Protein AF-A0A072VG38-F1 (afdb_monomer)

Structure (mmCIF, N/CA/C/O backbone):
data_AF-A0A072VG38-F1
#
_entry.id   AF-A0A072VG38-F1
#
loop_
_atom_site.group_PDB
_atom_site.id
_atom_site.type_symbol
_atom_site.label_atom_id
_atom_site.label_alt_id
_atom_site.label_comp_id
_atom_site.label_asym_id
_atom_site.label_entity_id
_atom_site.label_seq_id
_atom_site.pdbx_PDB_ins_code
_atom_site.Cartn_x
_atom_site.Cartn_y
_atom_site.Cartn_z
_atom_site.occupancy
_atom_site.B_iso_or_equiv
_atom_site.auth_seq_id
_atom_site.auth_comp_id
_atom_site.auth_asym_id
_atom_site.auth_atom_id
_atom_site.pdbx_PDB_model_num
ATOM 1 N N . MET A 1 1 ? 24.647 2.168 -25.807 1.00 66.12 1 MET A N 1
ATOM 2 C CA . MET A 1 1 ? 24.212 1.710 -24.470 1.00 66.12 1 MET A CA 1
ATOM 3 C C . MET A 1 1 ? 23.224 2.689 -23.849 1.00 66.12 1 MET A C 1
ATOM 5 O O . MET A 1 1 ? 22.269 2.229 -23.239 1.00 66.12 1 MET A O 1
ATOM 9 N N . GLU A 1 2 ? 23.383 4.004 -24.070 1.00 79.75 2 GLU A N 1
ATOM 10 C CA . GLU A 1 2 ? 22.509 4.980 -23.417 1.00 79.75 2 GLU A CA 1
ATOM 11 C C . GLU A 1 2 ? 21.037 4.957 -23.873 1.00 79.75 2 GLU A C 1
ATOM 13 O O . GLU A 1 2 ? 20.090 4.918 -23.098 1.00 79.75 2 GLU A O 1
ATOM 18 N N . HIS A 1 3 ? 20.833 4.827 -25.175 1.00 85.62 3 HIS A N 1
ATOM 19 C CA . HIS A 1 3 ? 19.490 4.810 -25.740 1.00 85.62 3 HIS A CA 1
ATOM 20 C C . HIS A 1 3 ? 18.626 3.611 -25.282 1.00 85.62 3 HIS A C 1
ATOM 22 O O . HIS A 1 3 ? 17.400 3.693 -25.286 1.00 85.62 3 HIS A O 1
ATOM 28 N N . LEU A 1 4 ? 19.244 2.488 -24.887 1.00 87.62 4 LEU A N 1
ATOM 29 C CA . LEU A 1 4 ? 18.532 1.274 -24.461 1.00 87.62 4 LEU A CA 1
ATOM 30 C C . LEU A 1 4 ? 18.032 1.372 -23.016 1.00 87.62 4 LEU A C 1
ATOM 32 O O . LEU A 1 4 ? 16.945 0.885 -22.719 1.00 87.62 4 LEU A O 1
ATOM 36 N N . TRP A 1 5 ? 18.791 2.008 -22.117 1.00 83.94 5 TRP A N 1
ATOM 37 C CA . TRP A 1 5 ? 18.317 2.207 -20.744 1.00 83.94 5 TRP A CA 1
ATOM 38 C C . TRP A 1 5 ? 17.182 3.232 -20.699 1.00 83.94 5 TRP A C 1
ATOM 40 O O . TRP A 1 5 ? 16.216 3.017 -19.973 1.00 83.94 5 TRP A O 1
ATOM 50 N N . GLU A 1 6 ? 17.259 4.273 -21.534 1.00 88.50 6 GLU A N 1
ATOM 51 C CA .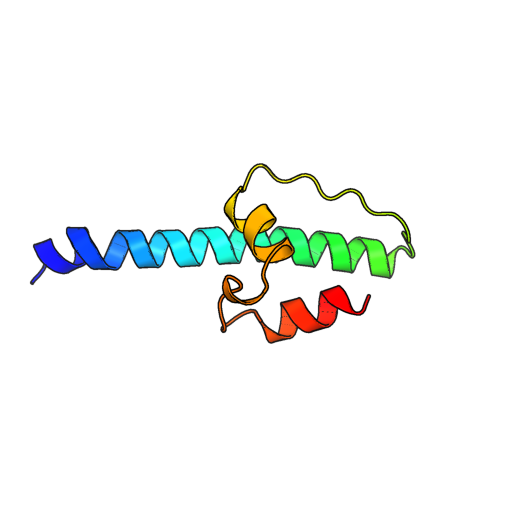 GLU A 1 6 ? 16.193 5.262 -21.730 1.00 88.50 6 GLU A CA 1
ATOM 52 C C . GLU A 1 6 ? 14.895 4.638 -22.237 1.00 88.50 6 GLU A C 1
ATOM 54 O O . GLU A 1 6 ? 13.822 4.906 -21.709 1.00 88.50 6 GLU A O 1
ATOM 59 N N . THR A 1 7 ? 14.988 3.774 -23.248 1.00 87.00 7 THR A N 1
ATOM 60 C CA . THR A 1 7 ? 13.794 3.230 -23.911 1.00 87.00 7 THR A CA 1
ATOM 61 C C . THR A 1 7 ? 13.197 2.015 -23.211 1.00 87.00 7 THR A C 1
ATOM 63 O O . THR A 1 7 ? 11.990 1.812 -23.302 1.00 87.00 7 THR A O 1
ATOM 66 N N . LEU A 1 8 ? 14.006 1.201 -22.524 1.00 85.50 8 LEU A N 1
ATOM 67 C CA . LEU A 1 8 ? 13.551 -0.086 -21.983 1.00 85.50 8 LEU A CA 1
ATOM 68 C C . LEU A 1 8 ? 13.559 -0.140 -20.453 1.00 85.50 8 LEU A C 1
ATOM 70 O O . LEU A 1 8 ? 12.601 -0.621 -19.854 1.00 85.50 8 LEU A O 1
ATOM 74 N N . ALA A 1 9 ? 14.627 0.329 -19.803 1.00 87.88 9 ALA A N 1
ATOM 75 C CA . ALA A 1 9 ? 14.821 0.107 -18.368 1.00 87.88 9 ALA A CA 1
ATOM 76 C C . ALA A 1 9 ? 14.163 1.187 -17.497 1.00 87.88 9 ALA A C 1
ATOM 78 O O . ALA A 1 9 ? 13.522 0.867 -16.496 1.00 87.88 9 ALA A O 1
ATOM 79 N N . LYS A 1 10 ? 14.297 2.458 -17.887 1.00 87.12 10 LYS A N 1
ATOM 80 C CA . LYS A 1 10 ? 13.728 3.603 -17.168 1.00 87.12 10 LYS A CA 1
ATOM 81 C C . LYS A 1 10 ? 12.220 3.505 -16.946 1.00 87.12 10 LYS A C 1
ATOM 83 O O . LYS A 1 10 ? 11.820 3.603 -15.789 1.00 87.12 10 LYS A O 1
ATOM 88 N N . PRO A 1 11 ? 11.387 3.228 -17.968 1.00 86.81 11 PRO A N 1
ATOM 89 C CA . PRO A 1 11 ? 9.938 3.206 -17.779 1.00 86.81 11 PRO A CA 1
ATOM 90 C C . PRO A 1 11 ? 9.495 2.113 -16.803 1.00 86.81 11 PRO A C 1
ATOM 92 O O . PRO A 1 11 ? 8.600 2.320 -15.990 1.00 86.81 11 PRO A O 1
ATOM 95 N N . VAL A 1 12 ? 10.146 0.946 -16.849 1.00 85.00 12 VAL A N 1
ATOM 96 C CA . VAL A 1 12 ? 9.856 -0.176 -15.943 1.00 85.00 12 VAL A CA 1
ATOM 97 C C . VAL A 1 12 ? 10.238 0.167 -14.503 1.00 85.00 12 VAL A C 1
ATOM 99 O O . VAL A 1 12 ? 9.494 -0.147 -13.571 1.00 85.00 12 VAL A O 1
ATOM 102 N N . LEU A 1 13 ? 11.387 0.819 -14.313 1.00 84.81 13 LEU A N 1
ATOM 103 C CA . LEU A 1 13 ? 11.838 1.254 -12.996 1.00 84.81 13 LEU A CA 1
ATOM 104 C C . LEU A 1 13 ? 10.911 2.329 -12.417 1.00 84.81 13 LEU A C 1
ATOM 106 O O . LEU A 1 13 ? 10.465 2.195 -11.278 1.00 84.81 13 LEU A O 1
ATOM 110 N N . GLU A 1 14 ? 10.590 3.352 -13.207 1.00 85.75 14 GLU A N 1
ATOM 111 C CA . GLU A 1 14 ? 9.673 4.426 -12.817 1.00 85.75 14 GLU A CA 1
ATOM 112 C C . GLU A 1 14 ? 8.296 3.866 -12.456 1.00 85.75 14 GLU A C 1
ATOM 114 O O . GLU A 1 14 ? 7.764 4.179 -11.394 1.00 85.75 14 GLU A O 1
ATOM 119 N N . PHE A 1 15 ? 7.758 2.950 -13.265 1.00 85.81 15 PHE A N 1
ATOM 120 C CA . PHE A 1 15 ? 6.502 2.262 -12.971 1.00 85.81 15 PHE A CA 1
ATOM 121 C C . PHE A 1 15 ? 6.533 1.527 -11.621 1.00 85.81 15 PHE A C 1
ATOM 123 O O . PHE A 1 15 ? 5.612 1.659 -10.811 1.00 85.81 15 PHE A O 1
ATOM 130 N N . SER A 1 16 ? 7.598 0.762 -11.356 1.00 87.19 16 SER A N 1
ATOM 131 C CA . SER A 1 16 ? 7.745 0.010 -10.105 1.00 87.19 16 SER A CA 1
ATOM 132 C C . SER A 1 16 ? 7.858 0.929 -8.885 1.00 87.19 16 SER A C 1
ATOM 134 O O . SER A 1 16 ? 7.298 0.613 -7.832 1.00 87.19 16 SER A O 1
ATOM 136 N N . GLU A 1 17 ? 8.586 2.043 -8.991 1.00 90.12 17 GLU A N 1
ATOM 137 C CA . GLU A 1 17 ? 8.729 2.997 -7.885 1.00 90.12 17 GLU A CA 1
ATOM 138 C C . GLU A 1 17 ? 7.434 3.789 -7.637 1.00 90.12 17 GLU A C 1
ATOM 140 O O . GLU A 1 17 ? 7.068 3.995 -6.474 1.00 90.12 17 GLU A O 1
ATOM 145 N N . THR A 1 18 ? 6.685 4.141 -8.688 1.00 91.56 18 THR A N 1
ATOM 146 C CA . THR A 1 18 ? 5.355 4.762 -8.558 1.00 91.56 18 THR A CA 1
ATOM 147 C C . THR A 1 18 ? 4.392 3.836 -7.819 1.00 91.56 18 THR A C 1
ATOM 149 O O . THR A 1 18 ? 3.883 4.207 -6.760 1.00 91.56 18 THR A O 1
ATOM 152 N N . LEU A 1 19 ? 4.236 2.585 -8.277 1.00 92.62 19 LEU A N 1
ATOM 153 C CA . LEU A 1 19 ? 3.376 1.597 -7.613 1.00 92.62 19 LEU A CA 1
ATOM 154 C C . LEU A 1 19 ? 3.765 1.398 -6.145 1.00 92.62 19 LEU A C 1
ATOM 156 O O . LEU A 1 19 ? 2.917 1.373 -5.254 1.00 92.62 19 LEU A O 1
ATOM 160 N N . LYS A 1 20 ? 5.061 1.262 -5.865 1.00 94.56 20 LYS A N 1
ATOM 161 C CA . LYS A 1 2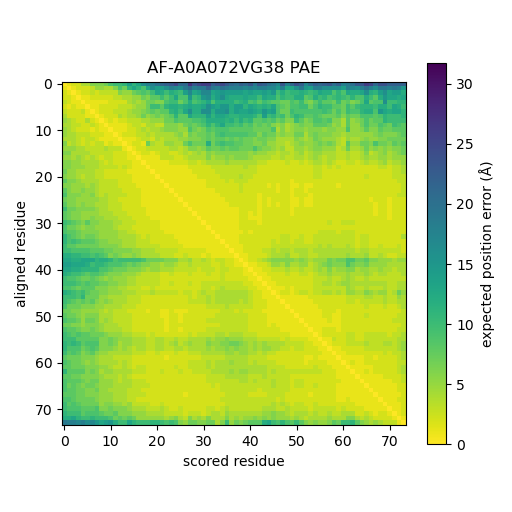0 ? 5.570 1.096 -4.502 1.00 94.56 20 LYS A CA 1
ATOM 16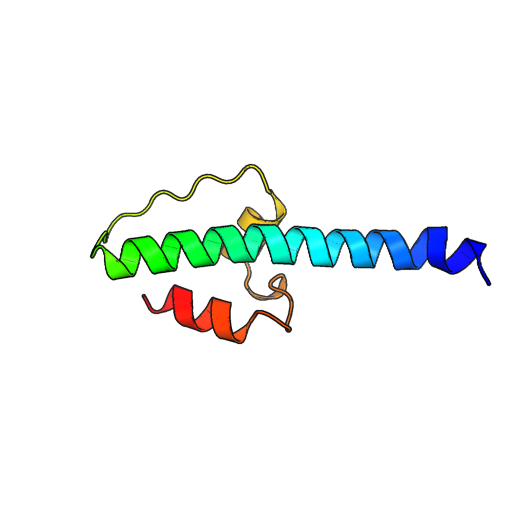2 C C . LYS A 1 20 ? 5.215 2.285 -3.610 1.00 94.56 20 LYS A C 1
ATOM 164 O O . LYS A 1 20 ? 4.847 2.069 -2.453 1.00 94.56 20 LYS A O 1
ATOM 169 N N . THR A 1 21 ? 5.320 3.508 -4.124 1.00 94.81 21 THR A N 1
ATOM 170 C CA . THR A 1 21 ? 5.007 4.736 -3.382 1.00 94.81 21 THR A CA 1
ATOM 171 C C . THR A 1 21 ? 3.523 4.805 -3.042 1.00 94.81 21 THR A C 1
ATOM 173 O O . THR A 1 21 ? 3.164 4.951 -1.871 1.00 94.81 21 THR A O 1
ATOM 176 N N . GLU A 1 22 ? 2.660 4.606 -4.034 1.00 95.75 22 GLU A N 1
ATOM 177 C CA . GLU A 1 22 ? 1.206 4.641 -3.859 1.00 95.75 22 GLU A CA 1
ATOM 178 C C . GLU A 1 22 ? 0.730 3.526 -2.918 1.00 95.75 22 GLU A C 1
ATOM 180 O O . GLU A 1 22 ? -0.021 3.768 -1.967 1.00 95.75 22 GLU A O 1
ATOM 185 N N . LEU A 1 23 ? 1.255 2.309 -3.094 1.00 95.88 23 LEU A N 1
ATOM 186 C CA . LEU A 1 23 ? 0.941 1.176 -2.230 1.00 95.88 23 LEU A CA 1
ATOM 187 C C . LEU A 1 23 ? 1.423 1.412 -0.791 1.00 95.88 23 LEU A C 1
ATOM 189 O O . LEU A 1 23 ? 0.753 1.019 0.163 1.00 95.88 23 LEU A O 1
ATOM 193 N N . CYS A 1 24 ? 2.562 2.082 -0.596 1.00 95.94 24 CYS A N 1
ATOM 194 C CA . CYS A 1 24 ? 3.015 2.474 0.739 1.00 95.94 24 CYS A CA 1
ATOM 195 C C . CYS A 1 24 ? 2.078 3.488 1.404 1.00 95.94 24 CYS A C 1
ATOM 197 O O . CYS A 1 24 ? 1.870 3.390 2.617 1.00 95.94 24 CYS A O 1
ATOM 199 N N . GLY A 1 25 ? 1.498 4.415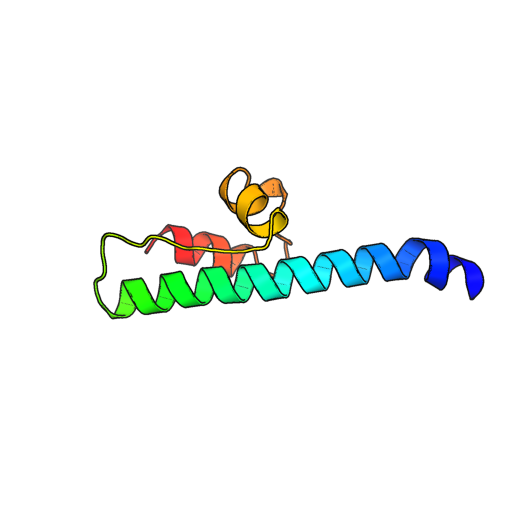 0.636 1.00 95.62 25 GLY A N 1
ATOM 200 C CA . GLY A 1 25 ? 0.440 5.313 1.102 1.00 95.62 25 GLY A CA 1
ATOM 201 C C . GLY A 1 25 ? -0.793 4.539 1.569 1.00 95.62 25 GLY A C 1
ATOM 202 O O . GLY A 1 25 ? -1.211 4.684 2.719 1.00 95.62 25 GLY A O 1
ATOM 203 N N . ALA A 1 26 ? -1.289 3.626 0.729 1.00 96.12 26 ALA A N 1
ATOM 204 C CA . ALA A 1 26 ? -2.408 2.735 1.042 1.00 96.12 26 ALA A CA 1
ATOM 205 C C . ALA A 1 26 ? -2.173 1.917 2.327 1.00 96.12 26 ALA A C 1
ATOM 207 O O . ALA A 1 26 ? -2.976 1.948 3.260 1.00 96.12 26 ALA A O 1
ATOM 208 N N . MET A 1 27 ? -1.024 1.241 2.432 1.00 96.69 27 MET A N 1
ATOM 209 C CA . MET A 1 27 ? -0.655 0.470 3.625 1.00 96.69 27 MET A CA 1
ATOM 210 C C . MET A 1 27 ? -0.544 1.350 4.877 1.00 96.69 27 MET A C 1
ATOM 212 O O . MET A 1 27 ? -0.846 0.902 5.985 1.00 96.69 27 MET A O 1
ATOM 216 N N . ARG A 1 28 ? -0.095 2.605 4.734 1.00 96.50 28 ARG A N 1
ATOM 217 C CA . ARG A 1 28 ? -0.017 3.542 5.860 1.00 96.50 28 ARG A CA 1
ATOM 218 C C . ARG A 1 28 ? -1.400 3.975 6.334 1.00 96.50 28 ARG A C 1
ATOM 220 O O . ARG A 1 28 ? -1.595 4.040 7.544 1.00 96.50 28 ARG A O 1
ATOM 227 N N . ALA A 1 29 ? -2.340 4.216 5.423 1.00 96.00 29 ALA A N 1
ATOM 228 C CA . ALA A 1 29 ? -3.727 4.513 5.773 1.00 96.00 29 ALA A CA 1
ATOM 229 C C . ALA A 1 29 ? -4.363 3.361 6.572 1.00 96.00 29 ALA A C 1
ATOM 231 O O . ALA A 1 29 ? -4.933 3.603 7.634 1.00 96.00 29 ALA A O 1
ATOM 232 N N . ILE A 1 30 ? -4.155 2.109 6.140 1.00 95.75 30 ILE A N 1
ATOM 233 C CA . ILE A 1 30 ? -4.613 0.913 6.872 1.00 95.75 30 ILE A CA 1
ATOM 234 C C . ILE A 1 30 ? -3.980 0.844 8.271 1.00 95.75 30 ILE A C 1
ATOM 236 O O . ILE A 1 30 ? -4.676 0.641 9.263 1.00 9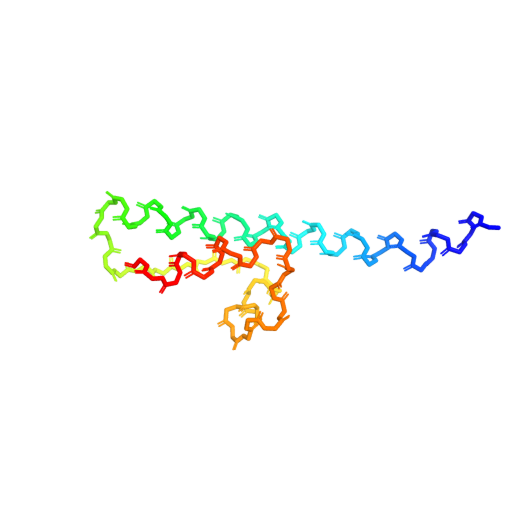5.75 30 ILE A O 1
ATOM 240 N N . GLY A 1 31 ? -2.667 1.070 8.379 1.00 95.44 31 GLY A N 1
ATOM 241 C CA . GLY A 1 31 ? -1.980 1.074 9.674 1.00 95.44 31 GLY A CA 1
ATOM 242 C C . GLY A 1 31 ? -2.516 2.133 10.645 1.00 95.44 31 GLY A C 1
ATOM 243 O O . GLY A 1 31 ? -2.664 1.857 11.833 1.00 95.44 31 GLY A O 1
ATOM 244 N N . VAL A 1 32 ? -2.849 3.330 10.152 1.00 95.69 32 VAL A N 1
ATOM 245 C CA . VAL A 1 32 ? -3.466 4.386 10.974 1.00 95.69 32 VAL A CA 1
ATOM 246 C C . VAL A 1 32 ? -4.881 3.996 11.397 1.00 95.69 32 VAL A C 1
ATOM 248 O O . VAL A 1 32 ? -5.219 4.160 12.567 1.00 95.69 32 VAL A O 1
ATOM 251 N N . ALA A 1 33 ? -5.688 3.449 10.486 1.00 96.38 33 ALA A N 1
ATOM 252 C CA . ALA A 1 33 ? -7.034 2.975 10.801 1.00 96.38 33 ALA A CA 1
ATOM 253 C C . ALA A 1 33 ? -7.009 1.918 11.919 1.00 96.38 33 ALA A C 1
ATOM 255 O O . ALA A 1 33 ? -7.738 2.047 12.901 1.00 96.38 33 ALA A O 1
ATOM 256 N N . SER A 1 34 ? -6.089 0.953 11.836 1.00 94.81 34 SER A N 1
ATOM 257 C CA . SER A 1 34 ? -5.875 -0.064 12.873 1.00 94.81 34 SER A CA 1
ATOM 258 C C . SER A 1 34 ? -5.504 0.550 14.229 1.00 94.81 34 SER A C 1
ATOM 260 O O . SER A 1 34 ? -6.137 0.255 15.242 1.00 94.81 34 SER A O 1
ATOM 262 N N . GLN A 1 35 ? -4.557 1.498 14.258 1.00 96.12 35 GLN A N 1
ATOM 263 C CA . GLN A 1 35 ? -4.185 2.223 15.485 1.00 96.12 35 GLN A CA 1
ATOM 264 C C . GLN A 1 35 ? -5.346 3.016 16.101 1.00 96.12 35 GLN A C 1
ATOM 266 O O . GLN A 1 35 ? -5.344 3.286 17.301 1.00 96.12 35 GLN A O 1
ATOM 271 N N . LYS A 1 36 ? -6.323 3.416 15.284 1.00 96.38 36 LYS A N 1
ATOM 272 C CA . LYS A 1 36 ? -7.535 4.128 15.705 1.00 96.38 36 LYS A CA 1
ATOM 273 C C . LYS A 1 36 ? -8.731 3.204 15.941 1.00 96.38 36 LYS A C 1
ATOM 275 O O . LYS A 1 36 ? -9.807 3.709 16.248 1.00 96.38 36 LYS A O 1
ATOM 280 N N . GLN A 1 37 ? -8.549 1.885 15.824 1.00 95.75 37 GLN A N 1
ATOM 281 C CA . GLN A 1 37 ? -9.610 0.878 15.937 1.00 95.75 37 GLN A C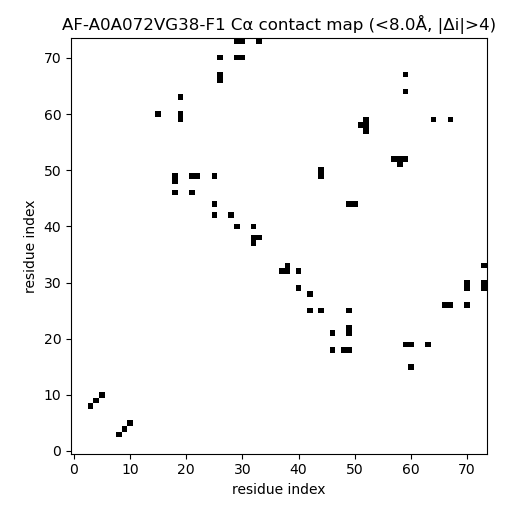A 1
ATOM 282 C C . GLN A 1 37 ? -10.775 1.123 14.959 1.00 95.75 37 GLN A C 1
ATOM 284 O O . GLN A 1 37 ? -11.940 0.852 15.255 1.00 95.75 37 GLN A O 1
ATOM 289 N N . TRP A 1 38 ? -10.472 1.666 13.779 1.00 95.31 38 TRP A N 1
ATOM 290 C CA . TRP A 1 38 ? -11.444 1.843 12.706 1.00 95.31 38 TRP A CA 1
ATOM 291 C C . TRP A 1 38 ? -11.616 0.527 11.951 1.00 95.31 38 TRP A C 1
ATOM 293 O O . TRP A 1 38 ? -10.836 0.200 11.061 1.00 95.31 38 TRP A O 1
ATOM 303 N N . ASN A 1 39 ? -12.659 -0.218 12.313 1.00 88.31 39 ASN A N 1
ATOM 304 C CA . ASN A 1 39 ? -12.930 -1.553 11.764 1.00 88.31 39 ASN A CA 1
ATOM 305 C C . ASN A 1 39 ? -13.490 -1.531 10.331 1.00 88.31 39 ASN A C 1
ATOM 307 O O . ASN A 1 39 ? -13.456 -2.543 9.638 1.00 88.31 39 ASN A O 1
ATOM 311 N N . PHE A 1 40 ? -14.020 -0.389 9.888 1.00 90.88 40 PHE A N 1
ATOM 312 C CA . PHE A 1 40 ? -14.583 -0.215 8.553 1.00 90.88 40 PHE A CA 1
ATOM 313 C C . PHE A 1 40 ? -13.854 0.926 7.859 1.00 90.88 40 PHE A C 1
ATOM 315 O O . PHE A 1 40 ? -14.052 2.095 8.185 1.00 90.88 40 PHE A O 1
ATOM 322 N N . LEU A 1 41 ? -12.989 0.567 6.915 1.00 91.38 41 LEU A N 1
ATOM 323 C CA . LEU A 1 41 ? -12.201 1.512 6.143 1.00 91.38 41 LEU A CA 1
ATOM 324 C C . LEU A 1 41 ? -12.629 1.454 4.681 1.00 91.38 41 LEU A C 1
ATOM 326 O O . LEU A 1 41 ? -12.570 0.399 4.051 1.00 91.38 41 LEU A O 1
ATOM 330 N N . TRP A 1 42 ? -12.998 2.607 4.130 1.00 94.12 42 TRP A N 1
ATOM 331 C CA . TRP A 1 42 ? -13.039 2.798 2.688 1.00 94.12 42 TRP A CA 1
ATOM 332 C C . TRP A 1 42 ? -11.754 3.503 2.265 1.00 94.12 42 TRP A C 1
ATOM 334 O O . TRP A 1 42 ? -11.469 4.613 2.713 1.00 94.12 42 TRP A O 1
ATOM 344 N N . LEU A 1 43 ? -10.946 2.817 1.461 1.00 93.00 43 LEU A N 1
ATOM 345 C CA . LEU A 1 43 ? -9.693 3.348 0.945 1.00 93.00 43 LEU A CA 1
ATOM 346 C C . LEU A 1 43 ? -9.896 3.779 -0.508 1.00 93.00 43 LEU A C 1
ATOM 348 O O . LEU A 1 43 ? -10.025 2.936 -1.395 1.00 93.00 43 LEU A O 1
ATOM 352 N N . GLU A 1 44 ? -9.915 5.087 -0.735 1.00 94.81 44 GLU A N 1
ATOM 353 C CA . GLU A 1 44 ? -9.972 5.674 -2.070 1.00 94.81 44 GLU A CA 1
ATOM 354 C C . GLU A 1 44 ? -8.555 5.892 -2.620 1.00 94.81 44 GLU A C 1
ATOM 356 O O . GLU A 1 44 ? -7.647 6.319 -1.905 1.00 94.81 44 GLU A O 1
ATOM 361 N N . THR A 1 45 ? -8.353 5.559 -3.893 1.00 94.38 45 THR A N 1
ATOM 362 C CA . THR A 1 45 ? -7.092 5.761 -4.609 1.00 94.38 45 THR A CA 1
ATOM 363 C C . THR A 1 45 ? -7.380 6.001 -6.086 1.00 94.38 45 THR A C 1
ATOM 365 O O . THR A 1 45 ? -8.247 5.354 -6.671 1.00 94.38 45 THR A O 1
ATOM 368 N N . ASP A 1 46 ? -6.640 6.924 -6.686 1.00 93.81 46 ASP A N 1
ATOM 369 C CA . ASP A 1 46 ? -6.602 7.194 -8.124 1.00 93.81 46 ASP A CA 1
ATOM 370 C C . ASP A 1 46 ? -5.675 6.226 -8.884 1.00 93.81 46 ASP A C 1
ATOM 372 O O . ASP A 1 46 ? -5.686 6.176 -10.115 1.00 93.81 46 ASP A O 1
ATOM 376 N N . SER A 1 47 ? -4.914 5.395 -8.163 1.00 93.81 47 SER A N 1
ATOM 377 C CA . SER A 1 47 ? -4.013 4.410 -8.748 1.00 93.81 47 SER A CA 1
ATOM 378 C C . SER A 1 47 ? -4.715 3.100 -9.074 1.00 93.81 47 SER A C 1
ATOM 380 O O . SER A 1 47 ? -5.006 2.263 -8.210 1.00 93.81 47 SER A O 1
ATOM 382 N N . MET A 1 48 ? -4.886 2.846 -10.371 1.00 93.00 48 MET A N 1
ATOM 383 C CA . MET A 1 48 ? -5.364 1.551 -10.853 1.00 93.00 48 MET A CA 1
ATOM 384 C C . MET A 1 48 ? -4.427 0.398 -10.453 1.00 93.00 48 MET A C 1
ATOM 386 O O . MET A 1 48 ? -4.891 -0.724 -10.250 1.00 93.00 48 MET A O 1
ATOM 390 N N . LEU A 1 49 ? -3.126 0.658 -10.295 1.00 92.19 49 LEU A N 1
ATOM 391 C CA . LEU A 1 49 ? -2.151 -0.357 -9.895 1.00 92.19 49 LEU A CA 1
ATOM 392 C C . LEU A 1 49 ? -2.327 -0.767 -8.438 1.00 92.19 49 LEU A C 1
ATOM 394 O O . LEU A 1 49 ? -2.276 -1.958 -8.130 1.00 92.19 49 LEU A O 1
ATOM 398 N N . VAL A 1 50 ? -2.603 0.192 -7.551 1.00 94.44 50 VAL A N 1
ATOM 399 C CA . VAL A 1 50 ? -2.964 -0.112 -6.164 1.00 94.44 50 VAL A CA 1
ATOM 400 C C . VAL A 1 50 ? -4.242 -0.947 -6.137 1.00 94.44 50 VAL A C 1
ATOM 402 O O . VAL A 1 50 ? -4.252 -2.009 -5.515 1.00 94.44 50 VAL A O 1
ATOM 405 N N . VAL A 1 51 ? -5.284 -0.555 -6.882 1.00 95.19 51 VAL A N 1
ATOM 406 C CA . VAL A 1 51 ? -6.529 -1.342 -6.989 1.00 95.19 51 VAL A CA 1
ATOM 407 C C . VAL A 1 51 ? -6.252 -2.776 -7.456 1.00 95.19 51 VAL A C 1
ATOM 409 O O . VAL A 1 51 ? -6.804 -3.730 -6.904 1.00 95.19 51 VAL A O 1
ATOM 412 N N . GLN A 1 52 ? -5.387 -2.959 -8.454 1.00 94.00 52 GLN A N 1
ATOM 413 C CA . GLN A 1 52 ? -5.006 -4.287 -8.935 1.00 94.00 52 GLN A CA 1
ATOM 414 C C . GLN A 1 52 ? -4.185 -5.079 -7.907 1.00 94.00 52 GLN A C 1
ATOM 416 O O . GLN A 1 52 ? -4.423 -6.276 -7.752 1.00 94.00 52 GLN A O 1
ATOM 421 N N . ALA A 1 53 ? -3.283 -4.437 -7.163 1.00 93.56 53 ALA A N 1
ATOM 422 C CA . ALA A 1 53 ? -2.513 -5.076 -6.097 1.00 93.56 53 ALA A CA 1
ATOM 423 C C . ALA A 1 53 ? -3.410 -5.593 -4.956 1.00 93.56 53 ALA A C 1
ATOM 425 O O . ALA A 1 53 ? -3.168 -6.678 -4.42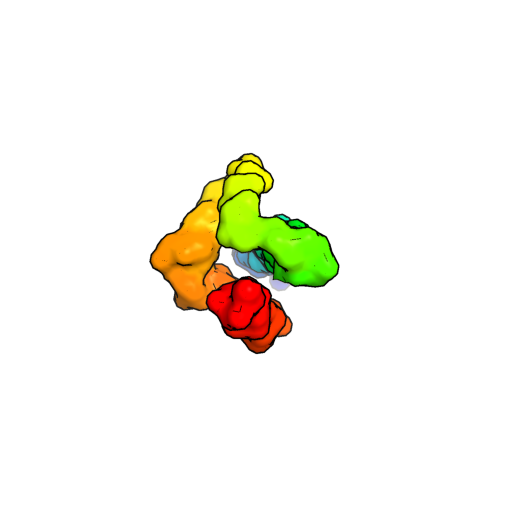9 1.00 93.56 53 ALA A O 1
ATOM 426 N N . PHE A 1 54 ? -4.495 -4.877 -4.626 1.00 92.19 54 PHE A N 1
ATOM 427 C CA . PHE A 1 54 ? -5.518 -5.367 -3.689 1.00 92.19 54 PHE A CA 1
ATOM 428 C C . PHE A 1 54 ? -6.293 -6.577 -4.227 1.00 92.19 54 PHE A C 1
ATOM 430 O O . PHE A 1 54 ? -6.694 -7.437 -3.446 1.00 92.19 54 PHE A O 1
ATOM 437 N N . LYS A 1 55 ? -6.487 -6.675 -5.548 1.00 92.69 5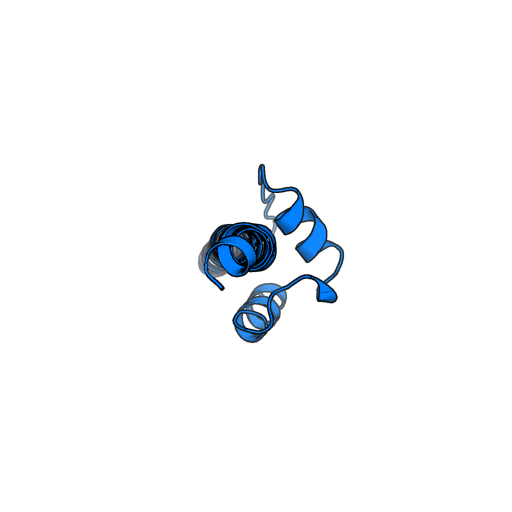5 LYS A N 1
ATOM 438 C CA . LYS A 1 55 ? -7.132 -7.837 -6.186 1.00 92.69 55 LYS A CA 1
ATOM 439 C C . LYS A 1 55 ? -6.197 -9.041 -6.309 1.00 92.69 55 LYS A C 1
ATOM 441 O O . LYS A 1 55 ? -6.667 -10.174 -6.288 1.00 92.69 55 LYS A O 1
ATOM 446 N N . SER A 1 56 ? -4.893 -8.813 -6.465 1.00 92.56 56 SER A N 1
ATOM 447 C CA . SER A 1 56 ? -3.891 -9.869 -6.621 1.00 92.56 56 SER A CA 1
ATOM 448 C C . SER A 1 56 ? -2.544 -9.466 -6.025 1.00 92.56 56 SER A C 1
ATOM 450 O O . SER A 1 56 ? -1.843 -8.591 -6.538 1.00 92.56 56 SER A O 1
ATOM 452 N N . SER A 1 57 ? -2.126 -10.190 -4.984 1.00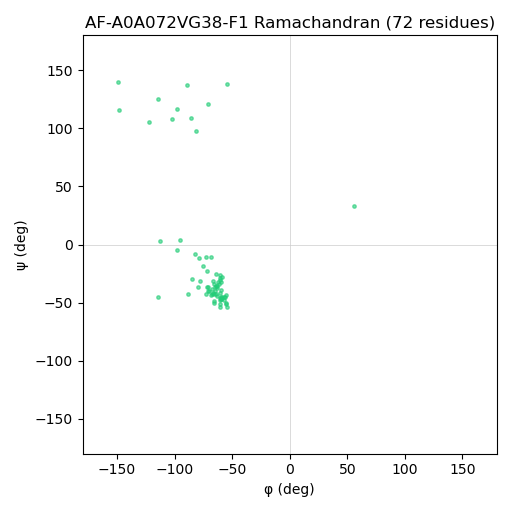 88.62 57 SER A N 1
ATOM 453 C CA . SER A 1 57 ? -0.861 -9.953 -4.278 1.00 88.62 57 SER A CA 1
ATOM 454 C C . SER A 1 57 ? 0.390 -10.275 -5.106 1.00 88.62 57 SER A C 1
ATOM 456 O O . SER A 1 57 ? 1.494 -9.892 -4.718 1.00 88.62 57 SER A O 1
ATOM 458 N N . ILE A 1 58 ? 0.244 -10.928 -6.266 1.00 90.88 58 ILE A N 1
ATOM 459 C CA . ILE A 1 58 ? 1.348 -11.195 -7.205 1.00 90.88 58 ILE A CA 1
ATOM 460 C C . ILE A 1 58 ? 1.946 -9.882 -7.733 1.00 90.88 58 ILE A C 1
ATOM 462 O O . ILE A 1 58 ? 3.152 -9.806 -7.964 1.00 90.88 58 ILE A O 1
ATOM 466 N N . LEU A 1 59 ? 1.118 -8.841 -7.874 1.00 91.25 59 LEU A N 1
ATOM 467 C CA . LEU A 1 59 ? 1.526 -7.528 -8.382 1.00 91.25 59 LEU A CA 1
ATOM 468 C C . LEU A 1 59 ? 2.244 -6.667 -7.333 1.00 91.25 59 LEU A C 1
ATOM 470 O O . LEU A 1 59 ? 2.842 -5.653 -7.678 1.00 91.25 59 LEU A O 1
ATOM 474 N N . VAL A 1 60 ? 2.215 -7.058 -6.056 1.00 93.06 60 VAL A N 1
ATOM 475 C CA . VAL A 1 60 ? 2.885 -6.320 -4.978 1.00 93.06 60 VAL A CA 1
ATOM 476 C C . VAL A 1 60 ? 4.399 -6.482 -5.127 1.00 93.06 60 VAL A C 1
ATOM 478 O O . VAL A 1 60 ? 4.874 -7.616 -5.032 1.00 93.06 60 VAL A O 1
ATOM 481 N N . PRO A 1 61 ? 5.200 -5.409 -5.280 1.00 92.50 61 PRO A N 1
ATOM 482 C CA . PRO A 1 61 ? 6.654 -5.525 -5.382 1.00 92.50 61 PRO A CA 1
ATOM 483 C C . PRO A 1 61 ? 7.254 -6.284 -4.192 1.00 92.50 61 PRO A C 1
ATOM 485 O O . PRO A 1 61 ? 6.852 -6.096 -3.040 1.00 92.50 61 PRO A O 1
ATOM 488 N N . TRP A 1 62 ? 8.213 -7.173 -4.457 1.00 93.06 62 TRP A N 1
ATOM 489 C CA . TRP A 1 62 ? 8.771 -8.064 -3.432 1.00 93.06 62 TRP A CA 1
ATOM 490 C C . TRP A 1 62 ? 9.403 -7.284 -2.272 1.00 93.06 62 TRP A C 1
ATOM 492 O O . TRP A 1 62 ? 9.282 -7.701 -1.121 1.00 93.06 62 TRP A O 1
ATOM 502 N N . GLN A 1 63 ? 9.977 -6.110 -2.558 1.00 92.56 63 GLN A N 1
ATOM 503 C CA . GLN A 1 63 ? 10.615 -5.229 -1.578 1.00 92.56 63 GLN A CA 1
ATOM 504 C C . GLN A 1 63 ? 9.660 -4.779 -0.462 1.00 92.56 63 GLN A C 1
ATOM 506 O O . GLN A 1 63 ? 10.106 -4.493 0.646 1.00 92.56 63 GLN A O 1
ATOM 511 N N . VAL A 1 64 ? 8.351 -4.704 -0.732 1.00 94.00 64 VAL A N 1
ATOM 512 C CA . VAL A 1 64 ? 7.340 -4.244 0.239 1.00 94.00 64 VAL A CA 1
ATOM 513 C C . VAL A 1 64 ? 6.381 -5.345 0.688 1.00 94.00 64 VAL A C 1
ATOM 515 O O . VAL A 1 64 ? 5.479 -5.098 1.489 1.00 94.00 64 VAL A O 1
ATOM 518 N N . ARG A 1 65 ? 6.586 -6.584 0.232 1.00 93.44 65 ARG A N 1
ATOM 519 C CA . ARG A 1 65 ? 5.630 -7.682 0.426 1.00 93.44 65 ARG A CA 1
ATOM 520 C C . ARG A 1 65 ? 5.449 -8.101 1.883 1.00 93.44 65 ARG A C 1
ATOM 522 O O . ARG A 1 65 ? 4.340 -8.420 2.296 1.00 93.44 65 ARG A O 1
ATOM 529 N N . ASN A 1 66 ? 6.506 -8.030 2.689 1.00 94.44 66 ASN A N 1
ATOM 530 C CA . ASN A 1 66 ? 6.403 -8.302 4.126 1.00 94.44 66 ASN A CA 1
ATOM 531 C C . ASN A 1 66 ? 5.497 -7.284 4.828 1.00 94.44 66 ASN A C 1
ATOM 533 O O . ASN A 1 66 ? 4.656 -7.654 5.643 1.00 94.44 66 ASN A O 1
ATOM 537 N N . ARG A 1 67 ? 5.635 -5.999 4.477 1.00 94.25 67 ARG A N 1
ATOM 538 C CA . ARG A 1 67 ? 4.787 -4.937 5.023 1.00 94.25 67 ARG A CA 1
ATOM 539 C C . ARG A 1 67 ? 3.340 -5.108 4.573 1.00 94.25 67 ARG A C 1
ATOM 541 O O . ARG A 1 67 ? 2.449 -4.997 5.406 1.00 94.25 67 ARG A O 1
ATOM 548 N N . TRP A 1 68 ? 3.130 -5.437 3.301 1.00 94.81 68 TRP A N 1
ATOM 549 C CA . TRP A 1 68 ? 1.813 -5.755 2.753 1.00 94.81 68 TRP A CA 1
ATOM 550 C C . TRP A 1 68 ? 1.116 -6.863 3.549 1.00 94.81 68 TRP A C 1
ATOM 552 O O . TRP A 1 68 ? 0.030 -6.654 4.082 1.00 94.81 68 TRP A O 1
ATOM 562 N N . ASN A 1 69 ? 1.787 -8.002 3.734 1.00 93.81 69 ASN A N 1
ATOM 563 C CA . ASN A 1 69 ? 1.238 -9.130 4.488 1.00 93.81 69 ASN A CA 1
ATOM 564 C C . ASN A 1 69 ? 0.914 -8.773 5.947 1.00 93.81 69 ASN A C 1
ATOM 566 O O . ASN A 1 69 ? 0.004 -9.354 6.528 1.00 93.81 69 ASN A O 1
ATOM 570 N N . ASN A 1 70 ? 1.649 -7.836 6.551 1.00 93.06 70 ASN A N 1
ATOM 571 C CA . ASN A 1 70 ? 1.365 -7.379 7.908 1.00 93.06 70 ASN A CA 1
ATOM 572 C C . ASN A 1 70 ? 0.115 -6.500 7.968 1.00 93.06 70 ASN A C 1
ATOM 574 O O . ASN A 1 70 ? -0.693 -6.695 8.868 1.00 93.06 70 ASN A O 1
ATOM 578 N N . VAL A 1 71 ? -0.073 -5.573 7.021 1.00 92.56 71 VAL A N 1
ATOM 579 C CA . VAL A 1 71 ? -1.252 -4.692 7.055 1.00 92.56 71 VAL A CA 1
ATOM 580 C C . VAL A 1 71 ? -2.552 -5.412 6.710 1.00 92.56 71 VAL A C 1
ATOM 582 O O . VAL A 1 71 ? -3.608 -4.966 7.130 1.00 92.56 71 VAL A O 1
ATOM 585 N N . GLN A 1 72 ? -2.489 -6.535 5.990 1.00 85.44 72 GLN A N 1
ATOM 586 C CA . GLN A 1 72 ? -3.660 -7.384 5.736 1.00 85.44 72 GLN A CA 1
ATOM 587 C C . GLN A 1 72 ? -4.116 -8.185 6.965 1.00 85.44 72 GLN A C 1
ATOM 589 O O . GLN A 1 72 ? -5.165 -8.819 6.922 1.00 85.44 72 GLN A O 1
ATOM 594 N N . ARG A 1 73 ? -3.309 -8.211 8.031 1.00 82.69 73 ARG A N 1
ATOM 595 C CA . ARG A 1 73 ? -3.629 -8.891 9.296 1.00 82.69 73 ARG A CA 1
ATOM 596 C C . ARG A 1 73 ? -4.178 -7.942 10.360 1.00 82.69 73 ARG A C 1
ATOM 598 O O . ARG A 1 73 ? -4.470 -8.407 11.458 1.00 82.69 73 ARG A O 1
ATOM 605 N N . TYR A 1 74 ? -4.208 -6.643 10.069 1.00 80.88 74 TYR A N 1
ATOM 606 C CA . TYR A 1 74 ? -4.816 -5.637 10.933 1.00 80.88 74 TYR A CA 1
ATOM 607 C C . TYR A 1 74 ? -6.333 -5.688 10.819 1.00 80.88 74 TYR A C 1
ATOM 609 O O . TYR A 1 74 ? -6.970 -5.458 11.868 1.00 80.88 74 TYR A O 1
#

Organism: Medicago truncatula (NCBI:txid3880)

Secondary structure (DSSP, 8-state):
-HHHIIIIIHHHHHHHHHHHHHHHHHHHHHHHHHHTT--------S-HHHHHHHH-GGGS-GGGHHHHHHHTT-

pLDDT: mean 91.4, std 5.08, range [66.12, 96.69]

Mean predicted aligned error: 4.29 Å

Solvent-accessible surface area (backbone atoms only — not comparable to full-atom values): 4495 Å² total; per-residue (Å²): 116,68,70,54,43,63,72,58,48,47,61,56,51,52,51,52,52,50,48,50,52,54,40,50,51,53,49,46,53,51,49,51,32,47,77,66,68,48,88,78,77,87,84,86,75,92,48,68,62,48,57,46,28,77,75,37,69,84,70,44,57,74,94,51,39,69,60,52,62,52,52,78,72,102

Foldseek 3Di:
DVVCCVVPVVVVVVVLVVLQVQLVVVLVVLVVCVVVVVPDDDDDDPDPLNVVCVVPVVSPPPVCSVSVVVSVVD

Radius of gyration: 14.8 Å; Cα contacts (8 Å, |Δi|>4): 38; chains: 1; bounding box: 39×18×42 Å

Sequence (74 aa):
MEHLWETLAKPVLEFSETLKTELCGAMRAIGVASQKQWNFLWLETDSMLVVQAFKSSILVPWQVRNRWNNVQRY